Protein AF-A0A7V9ZC90-F1 (afdb_monomer_lite)

Secondary structure (DSSP, 8-state):
-HHHHHHHHHHHHHHHHHHHH---HHHHTT--HHHHHHHHHHTT--HHHHHHHHHHHHHHHIIIIIIHHHHHHHHHHH-S--HHHHHHHHHHHHHHHHHHHHHHHHHHHTT-SS---

Sequence (117 aa):
MFMGKAQVLELGLKSLLIRLFNYDPDRIQRWTLGRTTRELKDNGLRADFIALLEDFVDYRNYIAHEYLANEALLRRILRRDIGRLARKHLERGIFKVEEAIVIYDWLEQHRAWVATD

Radius of gyration: 16.6 Å; chains: 1; bounding box: 46×21×45 Å

pLDDT: mean 86.95, std 11.39, range [42.78, 97.56]

Foldseek 3Di:
DLVVLLVVLLVLLLVCCCPVVVDDCVVCVPPDLVRSLVVLVVVAWDVVLSVLSVVLVVLVCCCVPPVVVVLVVCCVVVVDDPVVVNVVSSVVSVVSSVVSVVVSVVCVVVVVTHDDD

Structure (mmCIF, N/CA/C/O backbone):
data_AF-A0A7V9ZC90-F1
#
_entry.id   AF-A0A7V9ZC90-F1
#
loop_
_atom_site.group_PDB
_atom_site.id
_atom_site.type_symbol
_atom_site.label_atom_id
_atom_site.label_alt_id
_atom_site.label_comp_id
_atom_site.label_asym_id
_atom_site.label_entity_id
_atom_site.label_seq_id
_atom_site.pdbx_PDB_ins_code
_atom_site.Cartn_x
_atom_site.Cartn_y
_atom_site.Cartn_z
_atom_site.occupancy
_atom_site.B_iso_or_equiv
_atom_site.auth_seq_id
_atom_site.auth_comp_id
_atom_site.auth_asym_id
_atom_site.auth_atom_id
_atom_site.pdbx_PDB_model_num
ATOM 1 N N . MET A 1 1 ? 4.153 10.628 -12.630 1.00 71.38 1 MET A N 1
ATOM 2 C CA . MET A 1 1 ? 2.821 10.500 -11.991 1.00 71.38 1 MET A CA 1
ATOM 3 C C . MET A 1 1 ? 2.716 9.316 -11.022 1.00 71.38 1 MET A C 1
ATOM 5 O O . MET A 1 1 ? 2.084 9.478 -9.992 1.00 71.38 1 MET A O 1
ATOM 9 N N . PHE A 1 2 ? 3.362 8.170 -11.290 1.00 79.12 2 PHE A N 1
ATOM 10 C CA . PHE A 1 2 ? 3.324 6.968 -10.432 1.00 79.12 2 PHE A CA 1
ATOM 1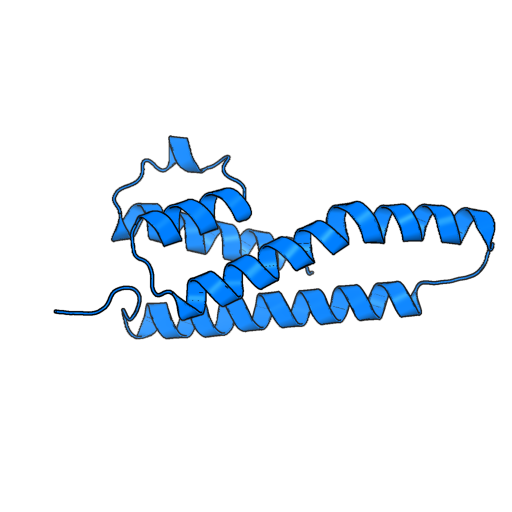1 C C . PHE A 1 2 ? 3.680 7.202 -8.950 1.00 79.12 2 PHE A C 1
ATOM 13 O O . PHE A 1 2 ? 2.851 6.964 -8.079 1.00 79.12 2 PHE A O 1
ATOM 20 N N . MET A 1 3 ? 4.881 7.720 -8.658 1.00 83.81 3 MET A N 1
ATOM 21 C CA . MET A 1 3 ? 5.336 7.901 -7.268 1.00 83.81 3 MET A CA 1
ATOM 22 C C . MET A 1 3 ? 4.470 8.885 -6.475 1.00 83.81 3 MET A C 1
ATOM 24 O O . MET A 1 3 ? 4.208 8.641 -5.304 1.00 83.81 3 MET A O 1
ATOM 28 N N . GLY A 1 4 ? 3.968 9.943 -7.121 1.00 86.94 4 GLY A N 1
ATOM 29 C CA . GLY A 1 4 ? 3.047 10.887 -6.483 1.00 86.94 4 GLY A CA 1
ATOM 30 C C . GLY A 1 4 ? 1.732 10.222 -6.068 1.00 86.94 4 GLY A C 1
ATOM 31 O O . GLY A 1 4 ? 1.293 10.396 -4.939 1.00 86.94 4 GLY A O 1
ATOM 32 N N . LYS A 1 5 ? 1.144 9.381 -6.930 1.00 89.88 5 LYS A N 1
ATOM 33 C CA . LYS A 1 5 ? -0.055 8.597 -6.581 1.00 89.88 5 LYS A CA 1
ATOM 34 C C . LYS A 1 5 ? 0.217 7.604 -5.450 1.00 89.88 5 LYS A C 1
ATOM 36 O O . LYS A 1 5 ? -0.589 7.491 -4.536 1.00 89.88 5 LYS A O 1
ATOM 41 N N . ALA A 1 6 ? 1.372 6.936 -5.474 1.00 89.38 6 ALA A N 1
ATOM 42 C CA . ALA A 1 6 ? 1.773 6.016 -4.409 1.00 89.38 6 ALA A CA 1
ATOM 43 C C . ALA A 1 6 ? 1.909 6.730 -3.052 1.00 89.38 6 ALA A C 1
ATOM 45 O O . ALA A 1 6 ? 1.515 6.184 -2.027 1.00 89.38 6 ALA A O 1
ATOM 46 N N . GLN A 1 7 ? 2.439 7.958 -3.048 1.00 90.94 7 GLN A N 1
ATOM 47 C CA . GLN A 1 7 ? 2.542 8.792 -1.848 1.00 90.94 7 GLN A CA 1
ATOM 48 C C . GLN A 1 7 ? 1.172 9.260 -1.346 1.00 90.94 7 GLN A C 1
ATOM 50 O O . GLN A 1 7 ? 0.937 9.230 -0.143 1.00 90.94 7 GLN A O 1
ATOM 55 N N . VAL A 1 8 ? 0.260 9.649 -2.245 1.00 93.75 8 VAL A N 1
ATOM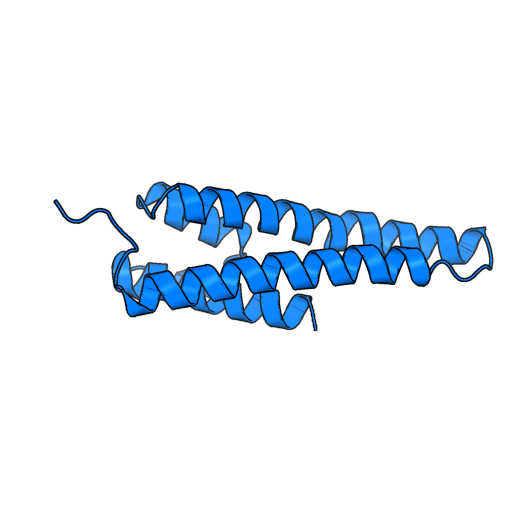 56 C CA . VAL A 1 8 ? -1.123 10.000 -1.876 1.00 93.75 8 VAL A CA 1
ATOM 57 C C . VAL A 1 8 ? -1.824 8.811 -1.217 1.00 93.75 8 VAL A C 1
ATOM 59 O O . VAL A 1 8 ? -2.405 8.970 -0.146 1.00 93.75 8 VAL A O 1
ATOM 62 N N . LEU A 1 9 ? -1.699 7.615 -1.800 1.00 94.50 9 LEU A N 1
ATOM 63 C CA . LEU A 1 9 ? -2.233 6.393 -1.203 1.00 94.50 9 LEU A CA 1
ATOM 64 C C . LEU A 1 9 ? -1.613 6.131 0.180 1.00 94.50 9 LEU A C 1
ATOM 66 O O . LEU A 1 9 ? -2.340 5.908 1.140 1.00 94.50 9 LEU A O 1
ATOM 70 N N . GLU A 1 10 ? -0.286 6.224 0.317 1.00 95.25 10 GLU A N 1
ATOM 71 C CA . GLU A 1 10 ? 0.406 6.037 1.603 1.00 95.25 10 GLU A CA 1
ATOM 72 C C . GLU A 1 10 ? -0.107 6.995 2.693 1.00 95.25 10 GLU A C 1
ATOM 74 O O . GLU A 1 10 ? -0.304 6.580 3.837 1.00 95.25 10 GLU A O 1
ATOM 79 N N . LEU A 1 11 ? -0.359 8.261 2.348 1.00 95.31 11 LEU A N 1
ATOM 80 C CA . LEU A 1 11 ? -0.935 9.244 3.269 1.00 95.31 11 LEU A CA 1
ATOM 81 C C . LEU A 1 11 ? -2.364 8.871 3.690 1.00 95.31 11 LEU A C 1
ATOM 83 O O . LEU A 1 11 ? -2.683 8.953 4.877 1.00 95.31 11 LEU A O 1
ATOM 87 N N . GLY A 1 12 ? -3.202 8.415 2.753 1.00 95.50 12 GLY A N 1
ATOM 88 C CA . GLY A 1 12 ? -4.552 7.925 3.056 1.00 95.50 12 GLY A CA 1
ATOM 89 C C . GLY A 1 12 ? -4.535 6.728 4.010 1.00 95.50 12 GLY A C 1
ATOM 90 O O . GLY A 1 12 ? -5.227 6.716 5.026 1.00 95.50 12 GLY A O 1
ATOM 91 N N . LEU A 1 13 ? -3.651 5.760 3.765 1.00 96.81 13 LEU A N 1
ATOM 92 C CA . LEU A 1 13 ? -3.494 4.584 4.623 1.00 96.81 13 LEU A CA 1
ATOM 93 C C . LEU A 1 13 ? -2.983 4.933 6.030 1.00 96.81 13 LEU A C 1
ATOM 95 O O . LEU A 1 13 ? -3.450 4.372 7.020 1.00 96.81 13 LEU A O 1
ATOM 99 N N . LYS A 1 14 ? -2.063 5.898 6.153 1.00 97.56 14 LYS A N 1
ATOM 100 C CA . LYS A 1 14 ? -1.652 6.437 7.462 1.00 97.56 14 LYS A CA 1
ATOM 101 C C . LYS A 1 14 ? -2.824 7.107 8.181 1.00 97.56 14 LYS A C 1
ATOM 103 O O . LYS A 1 14 ? -2.985 6.923 9.384 1.00 97.56 14 LYS A O 1
ATOM 108 N N . SER A 1 15 ? -3.674 7.830 7.450 1.00 95.75 15 SER A N 1
ATOM 109 C CA . SER A 1 15 ? -4.897 8.405 8.015 1.00 95.75 15 SER A CA 1
ATOM 110 C C . SER A 1 15 ? -5.848 7.329 8.548 1.00 95.75 15 SER A C 1
ATOM 112 O O . SER A 1 15 ? -6.450 7.540 9.598 1.00 95.75 15 SER A O 1
ATOM 114 N N . LEU A 1 16 ? -5.952 6.161 7.899 1.00 95.56 16 LEU A N 1
ATOM 115 C CA . LEU A 1 16 ? -6.728 5.034 8.437 1.00 95.56 16 LEU A CA 1
ATOM 116 C C . LEU A 1 16 ? -6.172 4.538 9.776 1.00 95.56 16 LEU A C 1
ATOM 118 O O . LEU A 1 16 ? -6.947 4.372 10.713 1.00 95.56 16 LEU A O 1
ATOM 122 N N . LEU A 1 17 ? -4.850 4.370 9.905 1.00 96.38 17 LEU A N 1
ATOM 123 C CA . LEU A 1 17 ? -4.225 3.973 11.178 1.00 96.38 17 LEU A CA 1
ATOM 124 C C . LEU A 1 17 ? -4.535 4.950 12.317 1.00 96.38 17 LEU A C 1
ATOM 126 O O . LEU A 1 17 ? -4.813 4.527 13.437 1.00 96.38 17 LEU A O 1
ATOM 130 N N . ILE A 1 18 ? -4.527 6.252 12.031 1.00 96.31 18 ILE A N 1
ATOM 131 C CA . ILE A 1 18 ? -4.862 7.282 13.022 1.00 96.31 18 ILE A CA 1
ATOM 132 C C . ILE A 1 18 ? -6.345 7.193 13.400 1.00 96.31 18 ILE A C 1
ATOM 134 O O . ILE A 1 18 ? -6.683 7.148 14.579 1.00 96.31 18 ILE A O 1
ATOM 138 N N . ARG A 1 19 ? -7.240 7.161 12.406 1.00 94.75 19 ARG A N 1
ATOM 139 C CA . ARG A 1 19 ? -8.689 7.295 12.625 1.00 94.75 19 ARG A CA 1
ATOM 140 C C . ARG A 1 19 ? -9.356 6.029 13.151 1.00 94.75 19 ARG A C 1
ATOM 142 O O . ARG A 1 19 ? -10.278 6.136 13.949 1.00 94.75 19 ARG A O 1
ATOM 149 N N . LEU A 1 20 ? -8.935 4.858 12.676 1.00 94.06 20 LEU 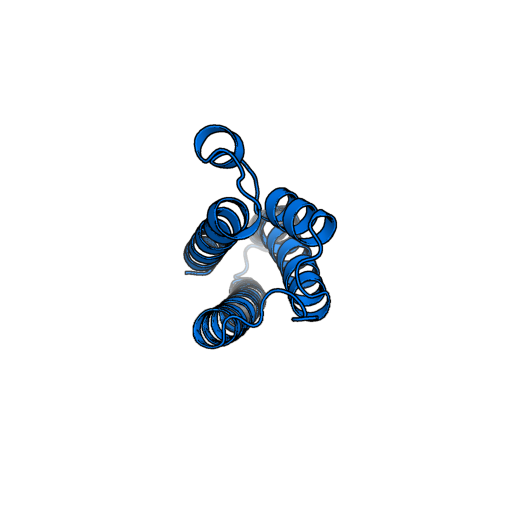A N 1
ATOM 150 C CA . LEU A 1 20 ? -9.565 3.576 13.009 1.00 94.06 20 LEU A CA 1
ATOM 151 C C . LEU A 1 20 ? -8.866 2.861 14.165 1.00 94.06 20 LEU A C 1
ATOM 153 O O . LEU A 1 20 ? -9.517 2.142 14.913 1.00 94.06 20 LEU A O 1
ATOM 157 N N . PHE A 1 21 ? -7.557 3.070 14.322 1.00 94.50 21 PHE A N 1
ATOM 158 C CA . PHE A 1 21 ? -6.729 2.299 15.254 1.00 94.50 21 PHE A CA 1
ATOM 159 C C . PHE A 1 21 ? -5.945 3.177 16.244 1.00 94.50 21 PHE A C 1
ATOM 161 O O . PHE A 1 21 ? -5.114 2.673 16.993 1.00 94.50 21 PHE A O 1
ATOM 168 N N . ASN A 1 22 ? -6.225 4.486 16.280 1.00 94.19 22 ASN A N 1
ATOM 169 C CA . ASN A 1 22 ? -5.695 5.443 17.257 1.00 94.19 22 ASN A CA 1
ATOM 170 C C . ASN A 1 22 ? -4.153 5.508 17.323 1.00 94.19 22 ASN A C 1
ATOM 172 O O . ASN A 1 22 ? -3.564 5.673 18.394 1.00 94.19 22 ASN A O 1
ATOM 176 N N . TYR A 1 23 ? -3.480 5.366 16.178 1.00 96.25 23 TYR A N 1
ATOM 177 C CA . TYR A 1 23 ? -2.029 5.549 16.097 1.00 96.25 23 TYR A CA 1
ATOM 178 C C . TYR A 1 23 ? -1.637 7.027 16.223 1.00 96.25 23 TYR A C 1
ATOM 180 O O . TYR A 1 23 ? -2.300 7.912 15.686 1.00 96.25 23 TYR A O 1
ATOM 188 N N . ASP A 1 24 ? -0.493 7.274 16.862 1.00 95.81 24 ASP A N 1
ATOM 189 C CA . ASP A 1 24 ? 0.131 8.597 16.950 1.00 95.81 24 ASP A CA 1
ATOM 190 C C . ASP A 1 24 ? 0.614 9.089 15.561 1.00 95.81 24 ASP A C 1
ATOM 192 O O . ASP A 1 24 ? 1.469 8.427 14.949 1.00 95.81 24 ASP A O 1
ATOM 196 N N . PRO A 1 25 ? 0.114 10.240 15.059 1.00 94.06 25 PRO A N 1
ATOM 197 C CA . PRO A 1 25 ? 0.524 10.815 13.779 1.00 94.06 25 PRO A CA 1
ATOM 198 C C . PRO A 1 25 ? 2.037 11.026 13.645 1.00 94.06 25 PRO A C 1
ATOM 200 O O . PRO A 1 25 ? 2.604 10.723 12.588 1.00 94.06 25 PRO A O 1
ATOM 203 N N . ASP A 1 26 ? 2.702 11.488 14.707 1.00 93.81 26 ASP A N 1
ATOM 204 C CA . ASP A 1 26 ? 4.131 11.818 14.677 1.00 93.81 26 ASP A CA 1
ATOM 205 C C . ASP A 1 26 ? 4.978 10.552 14.522 1.00 93.81 26 ASP A C 1
ATOM 207 O O . ASP A 1 26 ? 5.961 10.505 13.770 1.00 93.81 26 ASP A O 1
ATOM 211 N N . ARG A 1 27 ? 4.543 9.468 15.171 1.00 93.06 27 ARG A N 1
ATOM 212 C CA . ARG A 1 27 ? 5.195 8.159 15.089 1.00 93.06 27 ARG A CA 1
ATOM 213 C C . ARG A 1 27 ? 5.117 7.558 13.688 1.00 93.06 27 ARG A C 1
ATOM 215 O O . ARG A 1 27 ? 6.085 6.928 13.247 1.00 93.06 27 ARG A O 1
ATOM 222 N N . ILE A 1 28 ? 3.982 7.706 13.002 1.00 95.31 28 ILE A N 1
ATOM 223 C CA . ILE A 1 28 ? 3.734 7.022 11.723 1.00 95.31 28 ILE A CA 1
ATOM 224 C C . ILE A 1 28 ? 4.124 7.843 10.493 1.00 95.31 28 ILE A C 1
ATOM 226 O O . ILE A 1 28 ? 4.219 7.291 9.395 1.00 95.31 28 ILE A O 1
ATOM 230 N N . GLN A 1 29 ? 4.399 9.142 10.648 1.00 91.31 29 GLN A N 1
ATOM 231 C CA . GLN A 1 29 ? 4.726 10.043 9.538 1.00 91.31 29 GLN A CA 1
ATOM 232 C C . GLN A 1 29 ? 5.845 9.489 8.639 1.00 91.31 29 GLN A C 1
ATOM 234 O O . GLN A 1 29 ? 5.737 9.518 7.411 1.00 91.31 29 GLN A O 1
ATOM 239 N N . ARG A 1 30 ? 6.893 8.920 9.250 1.00 92.06 30 ARG A N 1
ATOM 240 C CA . ARG A 1 30 ? 8.083 8.385 8.559 1.00 92.06 30 ARG A CA 1
ATOM 241 C C . ARG A 1 30 ? 7.930 6.953 8.050 1.00 92.06 30 ARG A C 1
ATOM 243 O O . ARG A 1 30 ? 8.885 6.393 7.517 1.00 92.06 30 ARG A O 1
ATOM 250 N N . TRP A 1 31 ? 6.780 6.319 8.260 1.00 95.44 31 TRP A N 1
ATOM 251 C CA . TRP A 1 31 ? 6.598 4.930 7.849 1.00 95.44 31 TRP A CA 1
ATOM 252 C C . TRP A 1 31 ? 6.534 4.815 6.337 1.00 95.44 31 TRP A C 1
ATOM 254 O O . TRP A 1 31 ? 6.040 5.706 5.656 1.00 95.44 31 TRP A O 1
ATOM 264 N N . THR A 1 32 ? 7.042 3.706 5.820 1.00 93.19 32 THR A N 1
ATOM 265 C CA . THR A 1 32 ? 6.903 3.366 4.408 1.00 93.19 32 THR A CA 1
ATOM 266 C C . THR A 1 32 ? 5.546 2.720 4.165 1.00 93.19 32 THR A C 1
ATOM 268 O O . THR A 1 32 ? 4.990 2.090 5.064 1.00 93.19 32 THR A O 1
ATOM 271 N N . LEU A 1 33 ? 5.058 2.785 2.927 1.00 92.56 33 LEU A N 1
ATOM 272 C CA . LEU A 1 33 ? 3.861 2.069 2.485 1.00 92.56 33 LEU A CA 1
ATOM 273 C C . LEU A 1 33 ? 3.836 0.593 2.912 1.00 92.56 33 LEU A C 1
ATOM 275 O O . LEU A 1 33 ? 2.809 0.114 3.383 1.00 92.56 33 LEU A O 1
ATOM 279 N N . GLY A 1 34 ? 4.964 -0.117 2.801 1.00 95.19 34 GLY A N 1
ATOM 280 C CA . GLY A 1 34 ? 5.056 -1.517 3.223 1.00 95.19 34 GLY A CA 1
ATOM 281 C C . GLY A 1 34 ? 4.851 -1.699 4.729 1.00 95.19 34 GLY A C 1
ATOM 282 O O . GLY A 1 34 ? 4.128 -2.599 5.148 1.00 95.19 34 GLY A O 1
ATOM 283 N N . ARG A 1 35 ? 5.422 -0.811 5.555 1.00 96.25 35 ARG A N 1
ATOM 284 C CA . ARG A 1 35 ? 5.186 -0.830 7.005 1.00 96.25 35 ARG A CA 1
ATOM 285 C C . ARG A 1 35 ? 3.736 -0.485 7.340 1.00 96.25 35 ARG A C 1
ATOM 287 O O . ARG A 1 35 ? 3.124 -1.194 8.125 1.00 96.25 35 ARG A O 1
ATOM 294 N N . THR A 1 36 ? 3.187 0.563 6.730 1.00 97.00 36 THR A N 1
ATOM 295 C CA . THR A 1 36 ? 1.786 0.967 6.919 1.00 97.00 36 THR A CA 1
ATOM 296 C C . THR A 1 36 ? 0.820 -0.162 6.545 1.00 97.00 36 THR A C 1
ATOM 298 O O . THR A 1 36 ? -0.111 -0.427 7.295 1.00 97.00 36 THR A O 1
ATOM 301 N N . THR A 1 37 ? 1.071 -0.868 5.439 1.00 96.81 37 THR A N 1
ATOM 302 C CA . THR A 1 37 ? 0.254 -2.013 4.992 1.00 96.81 37 THR A CA 1
ATOM 303 C C . THR A 1 37 ? 0.285 -3.155 6.005 1.00 96.81 37 THR A C 1
ATOM 305 O O . THR A 1 37 ? -0.764 -3.685 6.362 1.00 96.81 37 THR A O 1
ATOM 308 N N . ARG A 1 38 ? 1.473 -3.496 6.522 1.00 97.00 38 ARG A N 1
ATOM 309 C CA . ARG A 1 38 ? 1.619 -4.522 7.563 1.00 97.00 38 ARG A CA 1
ATOM 310 C C . ARG A 1 38 ? 0.834 -4.166 8.823 1.00 97.00 38 ARG A C 1
ATOM 312 O O . ARG A 1 38 ? 0.101 -4.992 9.337 1.00 97.00 38 ARG A O 1
ATOM 319 N N . GLU A 1 39 ? 0.945 -2.927 9.283 1.00 97.06 39 GLU A N 1
ATOM 320 C CA . GLU A 1 39 ? 0.273 -2.502 10.514 1.00 97.06 39 GLU A CA 1
ATOM 321 C C . GLU A 1 39 ? -1.253 -2.479 10.337 1.00 97.06 39 GLU A 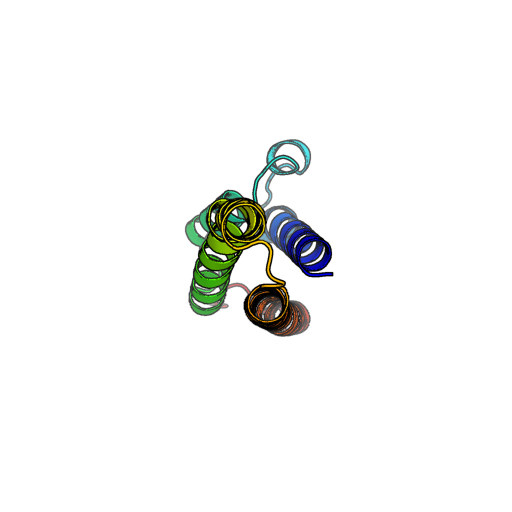C 1
ATOM 323 O O . GLU A 1 39 ? -1.977 -2.877 11.241 1.00 97.06 39 GLU A O 1
ATOM 328 N N . LEU A 1 40 ? -1.768 -2.101 9.161 1.00 96.00 40 LEU A N 1
ATOM 329 C CA . LEU A 1 40 ? -3.203 -2.202 8.861 1.00 96.00 40 LEU A CA 1
ATOM 330 C C . LEU A 1 40 ? -3.701 -3.654 8.884 1.00 96.00 40 LEU A C 1
ATOM 332 O O . LEU A 1 40 ? -4.780 -3.922 9.408 1.00 96.00 40 LEU A O 1
ATOM 336 N N . LYS A 1 41 ? -2.907 -4.589 8.351 1.00 96.19 41 LYS A N 1
ATOM 337 C CA . LYS A 1 41 ? -3.195 -6.028 8.404 1.00 96.19 41 LYS A CA 1
ATOM 338 C C . LYS A 1 41 ? -3.240 -6.535 9.841 1.00 96.19 41 LYS A C 1
ATOM 340 O O . LYS A 1 41 ? -4.199 -7.204 10.214 1.00 96.19 41 LYS A O 1
ATOM 345 N N . ASP A 1 42 ? -2.239 -6.180 10.643 1.00 95.94 42 ASP A N 1
ATOM 346 C CA . ASP A 1 42 ? -2.129 -6.614 12.039 1.00 95.94 42 ASP A CA 1
ATOM 347 C C . ASP A 1 42 ? -3.286 -6.081 12.904 1.00 95.94 42 ASP A C 1
ATOM 349 O O . ASP A 1 42 ? -3.702 -6.736 13.857 1.00 95.94 42 ASP A O 1
ATOM 353 N N . ASN A 1 43 ? -3.857 -4.929 12.537 1.00 94.06 43 ASN A N 1
ATOM 354 C CA . ASN A 1 43 ? -5.040 -4.349 13.179 1.00 94.06 43 ASN A CA 1
ATOM 355 C C . ASN A 1 43 ? -6.380 -4.860 12.604 1.00 94.06 43 ASN A C 1
ATOM 357 O O . ASN A 1 43 ? -7.440 -4.365 12.981 1.00 94.06 43 ASN A O 1
ATOM 361 N N . GLY A 1 44 ? -6.363 -5.846 11.701 1.00 92.88 44 GLY A N 1
ATOM 362 C CA . GLY A 1 44 ? -7.583 -6.483 11.201 1.00 92.88 44 GLY A CA 1
ATOM 363 C C . GLY A 1 44 ? -8.334 -5.686 10.133 1.00 92.88 44 GLY A C 1
ATOM 364 O O . GLY A 1 44 ? -9.536 -5.892 9.957 1.00 92.88 44 GLY A O 1
ATOM 365 N N . LEU A 1 45 ? -7.658 -4.793 9.398 1.00 94.38 45 LEU A N 1
ATOM 366 C CA . LEU A 1 45 ? -8.246 -4.215 8.188 1.00 94.38 45 LEU A CA 1
ATOM 367 C C . LEU A 1 45 ? -8.607 -5.338 7.199 1.00 94.38 45 LEU A C 1
ATOM 369 O O . LEU A 1 45 ? -7.919 -6.358 7.116 1.00 94.38 45 LEU A O 1
ATOM 373 N N . ARG A 1 46 ? -9.682 -5.140 6.432 1.00 94.31 46 ARG A N 1
ATOM 374 C CA . ARG A 1 46 ? -10.201 -6.128 5.481 1.00 94.31 46 ARG A CA 1
ATOM 375 C C . ARG A 1 46 ? -9.111 -6.751 4.588 1.00 94.31 46 ARG A C 1
ATOM 377 O O . ARG A 1 46 ? -8.336 -6.057 3.929 1.00 94.31 46 ARG A O 1
ATOM 384 N N . ALA A 1 47 ? -9.090 -8.084 4.555 1.00 93.81 47 ALA A N 1
ATOM 385 C CA . ALA A 1 47 ? -8.010 -8.874 3.966 1.00 93.81 47 ALA A CA 1
ATOM 386 C C . ALA A 1 47 ? -7.881 -8.760 2.434 1.00 93.81 47 ALA A C 1
ATOM 388 O O . ALA A 1 47 ? -6.771 -8.855 1.916 1.00 93.81 47 ALA A O 1
ATOM 389 N N . ASP A 1 48 ? -8.981 -8.548 1.709 1.00 94.12 48 ASP A N 1
ATOM 390 C CA . ASP A 1 48 ? -8.980 -8.362 0.248 1.00 94.12 48 ASP A CA 1
ATOM 391 C C . ASP A 1 48 ? -8.220 -7.089 -0.163 1.00 94.12 48 ASP A C 1
ATOM 393 O O . ASP A 1 48 ? -7.378 -7.116 -1.061 1.00 94.12 48 ASP A O 1
ATOM 397 N N . PHE A 1 49 ? -8.446 -5.987 0.550 1.00 95.25 49 PHE A N 1
ATOM 398 C CA . PHE A 1 49 ? -7.747 -4.731 0.341 1.00 95.25 49 PHE A CA 1
ATOM 399 C C . PHE A 1 49 ? -6.285 -4.827 0.778 1.00 95.25 49 PHE A C 1
ATOM 401 O O . PHE A 1 49 ? -5.407 -4.315 0.087 1.00 95.25 49 PHE A O 1
ATOM 408 N N . ILE A 1 50 ? -5.994 -5.537 1.874 1.00 96.50 50 ILE A N 1
ATOM 409 C CA . ILE A 1 50 ? -4.611 -5.823 2.276 1.00 96.50 50 ILE A CA 1
ATOM 410 C C . ILE A 1 50 ? -3.861 -6.598 1.188 1.00 96.50 50 ILE A C 1
ATOM 412 O O . ILE A 1 50 ? -2.748 -6.204 0.847 1.00 96.50 50 ILE A O 1
ATOM 416 N N . ALA A 1 51 ? -4.459 -7.641 0.608 1.00 95.56 51 ALA A N 1
ATOM 417 C CA . ALA A 1 51 ? -3.827 -8.408 -0.466 1.00 95.56 51 ALA A CA 1
ATOM 418 C C . ALA A 1 51 ? -3.509 -7.520 -1.679 1.00 95.56 51 ALA A C 1
ATOM 420 O O . ALA A 1 51 ? -2.406 -7.571 -2.221 1.00 95.56 51 ALA A O 1
ATOM 421 N N . LEU A 1 52 ? -4.439 -6.635 -2.052 1.00 95.19 52 LEU A N 1
ATOM 422 C CA . LEU A 1 52 ? -4.231 -5.650 -3.112 1.00 95.19 52 LEU A CA 1
ATOM 423 C C . LEU A 1 52 ? -3.060 -4.697 -2.803 1.00 95.19 52 LEU A C 1
ATOM 425 O O . LEU A 1 52 ? -2.264 -4.373 -3.691 1.00 95.19 52 LEU A O 1
ATOM 429 N N . LEU A 1 53 ? -2.930 -4.251 -1.550 1.00 95.62 53 LEU A N 1
ATOM 430 C CA . LEU A 1 53 ? -1.833 -3.383 -1.117 1.00 95.62 53 LEU A CA 1
ATOM 431 C C . LEU A 1 53 ? -0.481 -4.102 -1.094 1.00 95.62 53 LEU A C 1
ATOM 433 O O . LEU A 1 53 ? 0.509 -3.508 -1.519 1.00 95.62 53 LEU A O 1
ATOM 437 N N . GLU A 1 54 ? -0.421 -5.349 -0.624 1.00 95.50 54 GLU A N 1
ATOM 438 C CA . GLU A 1 54 ? 0.800 -6.168 -0.630 1.00 95.50 54 GLU A CA 1
ATOM 439 C C . GLU A 1 54 ? 1.316 -6.344 -2.071 1.00 95.50 54 GLU A C 1
ATOM 441 O O . GLU A 1 54 ? 2.465 -6.004 -2.367 1.00 95.50 54 GLU A O 1
ATOM 446 N N . ASP A 1 55 ? 0.422 -6.694 -2.999 1.00 93.31 55 ASP A N 1
ATOM 447 C CA . ASP A 1 55 ? 0.695 -6.772 -4.439 1.00 93.31 55 ASP A CA 1
ATOM 448 C C . ASP A 1 55 ? 1.247 -5.459 -5.021 1.00 93.31 55 ASP A C 1
ATOM 450 O O . ASP A 1 55 ? 2.097 -5.445 -5.923 1.00 93.31 55 ASP A O 1
ATOM 454 N N . PHE A 1 56 ? 0.721 -4.325 -4.557 1.00 92.94 56 PHE A N 1
ATOM 455 C CA . PHE A 1 56 ? 1.167 -3.010 -4.996 1.00 92.94 56 PHE A CA 1
ATOM 456 C C . PHE A 1 56 ? 2.529 -2.630 -4.405 1.00 92.94 56 PHE A C 1
ATOM 458 O O . PHE A 1 56 ? 3.371 -2.083 -5.123 1.00 92.94 56 PHE A O 1
ATOM 465 N N . VAL A 1 57 ? 2.767 -2.926 -3.125 1.00 92.69 57 VAL A N 1
ATOM 466 C CA . VAL A 1 57 ? 4.048 -2.691 -2.444 1.00 92.69 57 VAL A CA 1
ATOM 467 C C . VAL A 1 57 ? 5.168 -3.434 -3.160 1.00 92.69 57 VAL A C 1
ATOM 469 O O . VAL A 1 57 ? 6.185 -2.817 -3.492 1.00 92.69 57 VAL A O 1
ATOM 472 N N . ASP A 1 58 ? 4.959 -4.709 -3.476 1.00 89.56 58 ASP A N 1
ATOM 473 C CA . ASP A 1 58 ? 5.944 -5.526 -4.181 1.00 89.56 58 ASP A CA 1
ATOM 474 C C . ASP A 1 58 ? 6.228 -4.974 -5.579 1.00 89.56 58 ASP A C 1
ATOM 476 O O . ASP A 1 58 ? 7.385 -4.810 -5.978 1.00 89.56 58 ASP A O 1
ATOM 480 N N . TYR A 1 59 ? 5.183 -4.569 -6.304 1.00 88.50 59 TYR A N 1
ATOM 481 C CA . TYR A 1 59 ? 5.342 -3.989 -7.634 1.00 88.50 59 TYR A CA 1
ATOM 482 C C . TYR A 1 59 ? 6.042 -2.617 -7.614 1.00 88.50 59 TYR A C 1
ATOM 484 O O . TYR A 1 59 ? 6.884 -2.327 -8.471 1.00 88.50 59 TYR A O 1
ATOM 492 N N . ARG A 1 60 ? 5.740 -1.762 -6.627 1.00 84.56 60 ARG A N 1
ATOM 493 C CA . ARG A 1 60 ? 6.434 -0.480 -6.417 1.00 84.56 60 ARG A CA 1
ATOM 494 C C . ARG A 1 60 ? 7.914 -0.716 -6.124 1.00 84.56 60 ARG A C 1
ATOM 496 O O . ARG A 1 60 ? 8.750 -0.017 -6.699 1.00 84.56 60 ARG A O 1
ATOM 503 N N . ASN A 1 61 ? 8.228 -1.680 -5.261 1.00 83.19 61 ASN A N 1
ATOM 504 C CA . ASN A 1 61 ? 9.602 -2.024 -4.905 1.00 83.19 61 ASN A CA 1
ATOM 505 C C . ASN A 1 61 ? 10.371 -2.565 -6.116 1.00 83.19 61 ASN A C 1
ATOM 507 O O . ASN A 1 61 ? 11.487 -2.114 -6.365 1.00 83.19 61 ASN A O 1
ATOM 511 N N . TYR A 1 62 ? 9.752 -3.431 -6.923 1.00 84.06 62 TYR A N 1
ATOM 512 C CA . TYR A 1 62 ? 10.318 -3.905 -8.187 1.00 84.06 62 TYR A CA 1
ATOM 513 C C . TYR A 1 62 ? 10.679 -2.746 -9.130 1.00 84.06 62 TYR A C 1
ATOM 515 O O . TYR A 1 62 ? 11.798 -2.680 -9.645 1.00 84.06 62 TYR A O 1
ATOM 523 N N . ILE A 1 63 ? 9.766 -1.783 -9.316 1.00 80.06 63 ILE A N 1
ATOM 524 C CA . ILE A 1 63 ? 10.043 -0.605 -10.151 1.00 80.06 63 ILE A CA 1
ATOM 525 C C . ILE A 1 63 ? 11.197 0.221 -9.570 1.00 80.06 63 ILE A C 1
ATOM 527 O O . ILE A 1 63 ? 12.099 0.619 -10.308 1.00 80.06 63 ILE A O 1
ATOM 531 N N . ALA A 1 64 ? 11.158 0.496 -8.264 1.00 73.25 64 ALA A N 1
ATOM 532 C CA . ALA A 1 64 ? 12.115 1.375 -7.603 1.00 73.25 64 ALA A CA 1
ATOM 533 C C . ALA A 1 64 ? 13.537 0.794 -7.560 1.00 73.25 64 ALA A C 1
ATOM 535 O O . ALA A 1 64 ? 14.496 1.538 -7.759 1.00 73.25 64 ALA A O 1
ATOM 536 N N . HIS A 1 65 ? 13.672 -0.509 -7.305 1.00 71.25 65 HIS A N 1
ATOM 537 C CA . HIS A 1 65 ? 14.964 -1.148 -7.054 1.00 71.25 65 HIS A CA 1
ATOM 538 C C . HIS A 1 65 ? 15.538 -1.862 -8.272 1.00 71.25 65 HIS A C 1
ATOM 540 O O . HIS A 1 65 ? 16.713 -1.682 -8.581 1.00 71.25 65 HIS A O 1
ATOM 546 N N . GLU A 1 66 ? 14.738 -2.655 -8.978 1.00 68.75 66 GLU A N 1
ATOM 547 C CA . GLU A 1 66 ? 15.256 -3.497 -10.057 1.00 68.75 66 GLU A CA 1
ATOM 548 C C . GLU A 1 66 ? 15.111 -2.816 -11.409 1.00 68.75 66 GLU A C 1
ATOM 550 O O . GLU A 1 66 ? 16.054 -2.770 -12.197 1.00 68.75 66 GLU A O 1
ATOM 555 N N . TYR A 1 67 ? 13.944 -2.240 -11.686 1.00 69.88 67 TYR A N 1
ATOM 556 C CA . TYR A 1 67 ? 13.657 -1.740 -13.021 1.00 69.88 67 TYR A CA 1
ATOM 557 C C . TYR A 1 67 ? 14.478 -0.491 -13.372 1.00 69.88 67 TYR A C 1
ATOM 559 O O . TYR A 1 67 ? 15.141 -0.464 -14.408 1.00 69.88 67 TYR A O 1
ATOM 567 N N . LEU A 1 68 ? 14.480 0.529 -12.506 1.00 68.88 68 LEU A N 1
ATOM 568 C CA . LEU A 1 68 ? 15.221 1.773 -12.757 1.00 68.88 68 LEU A CA 1
ATOM 569 C C . LEU A 1 68 ? 16.740 1.545 -12.835 1.00 68.88 68 LEU A C 1
ATOM 571 O O . LEU A 1 68 ? 17.413 2.143 -13.678 1.00 68.88 68 LEU A O 1
ATOM 575 N N . ALA A 1 69 ? 17.276 0.652 -12.000 1.00 69.00 69 ALA A N 1
ATOM 576 C CA . ALA A 1 69 ? 18.690 0.287 -12.026 1.00 69.00 69 ALA A CA 1
ATOM 577 C C . ALA A 1 69 ? 19.058 -0.463 -13.319 1.00 69.00 69 ALA A C 1
ATOM 579 O O . ALA A 1 69 ? 20.041 -0.120 -13.985 1.00 69.00 69 ALA A O 1
ATOM 580 N N . ASN A 1 70 ? 18.234 -1.435 -13.719 1.00 69.12 70 ASN A N 1
ATOM 581 C CA . ASN A 1 70 ? 18.451 -2.215 -14.936 1.00 69.12 70 ASN A CA 1
ATOM 582 C C . ASN A 1 70 ? 18.267 -1.372 -16.203 1.00 69.12 70 ASN A C 1
ATOM 584 O O . ASN A 1 70 ? 19.027 -1.533 -17.157 1.00 69.12 70 ASN A O 1
ATOM 588 N N . GLU A 1 71 ? 17.320 -0.432 -16.220 1.00 72.06 71 GLU A N 1
ATOM 589 C CA . GLU A 1 71 ? 17.133 0.498 -17.335 1.00 72.06 71 GLU A CA 1
ATOM 590 C C . GLU A 1 71 ? 18.367 1.389 -17.532 1.00 72.06 71 GLU A C 1
ATOM 592 O O . GLU A 1 71 ? 18.861 1.531 -18.654 1.00 72.06 71 GLU A O 1
ATOM 597 N N . ALA A 1 72 ? 18.903 1.960 -16.448 1.00 72.44 72 ALA A N 1
ATOM 598 C CA . ALA A 1 72 ? 20.099 2.796 -16.505 1.00 72.44 72 ALA A CA 1
ATOM 599 C C . ALA A 1 72 ? 21.316 2.019 -17.039 1.00 72.44 72 ALA A C 1
ATOM 601 O O . ALA A 1 72 ? 22.066 2.527 -17.880 1.00 72.44 72 ALA A O 1
ATOM 602 N N . LEU A 1 73 ? 21.482 0.766 -16.602 1.00 72.69 73 LEU A N 1
ATOM 603 C CA . LEU A 1 73 ? 22.554 -0.114 -17.062 1.00 72.69 73 LEU A CA 1
ATOM 604 C C . LEU A 1 73 ? 22.392 -0.497 -18.541 1.00 72.69 73 LEU A C 1
ATOM 606 O O . LEU A 1 73 ? 23.325 -0.344 -19.331 1.00 72.69 73 LEU A O 1
ATOM 610 N N . LEU A 1 74 ? 21.202 -0.949 -18.941 1.00 71.00 74 LEU A N 1
ATOM 611 C CA . LEU A 1 74 ? 20.915 -1.379 -20.310 1.00 71.00 74 LEU A CA 1
ATOM 612 C C . LEU A 1 74 ? 21.016 -0.224 -21.314 1.00 71.00 74 LEU A C 1
ATOM 614 O O . LEU A 1 74 ? 21.556 -0.427 -22.402 1.00 71.00 74 LEU A O 1
ATOM 618 N N . ARG A 1 75 ? 20.587 0.997 -20.953 1.00 73.69 75 ARG A N 1
ATOM 619 C CA . ARG A 1 75 ? 20.783 2.201 -21.787 1.00 73.69 75 ARG A CA 1
ATOM 620 C C . ARG A 1 75 ? 22.270 2.442 -22.051 1.00 73.69 75 ARG A C 1
ATOM 622 O O . ARG A 1 75 ? 22.652 2.766 -23.176 1.00 73.69 75 ARG A O 1
ATOM 629 N N . ARG A 1 76 ? 23.114 2.250 -21.031 1.00 74.31 76 ARG A N 1
ATOM 630 C CA . ARG A 1 76 ? 24.568 2.446 -21.112 1.00 74.31 76 ARG A CA 1
ATOM 631 C C . ARG A 1 76 ? 25.263 1.373 -21.958 1.00 74.31 76 ARG A C 1
ATOM 633 O O . ARG A 1 76 ? 26.192 1.707 -22.689 1.00 74.31 76 ARG A O 1
ATOM 640 N N . ILE A 1 77 ? 24.807 0.120 -21.885 1.00 76.75 77 ILE A N 1
ATOM 641 C CA . ILE A 1 77 ? 25.378 -1.014 -22.634 1.00 76.75 77 ILE A CA 1
ATOM 642 C C . ILE A 1 77 ? 24.922 -1.009 -24.096 1.00 76.75 77 ILE A C 1
ATOM 644 O O . ILE A 1 77 ? 25.745 -1.076 -25.004 1.00 76.75 77 ILE A O 1
ATOM 648 N N . LEU A 1 78 ? 23.612 -0.926 -24.340 1.00 77.12 78 LEU A N 1
ATOM 649 C CA . LEU A 1 78 ? 23.039 -1.131 -25.672 1.00 77.12 78 LEU A CA 1
ATOM 650 C C . LEU A 1 78 ? 23.090 0.121 -26.554 1.00 77.12 78 LEU A C 1
ATOM 652 O O . LEU A 1 78 ? 22.841 0.009 -27.753 1.00 77.12 78 LEU A O 1
ATOM 656 N N . ARG A 1 79 ? 23.367 1.306 -25.979 1.00 70.88 79 ARG A N 1
ATOM 657 C CA . ARG A 1 79 ? 23.294 2.623 -26.652 1.00 70.88 79 ARG A CA 1
ATOM 658 C C . ARG A 1 79 ? 22.012 2.804 -27.485 1.00 70.88 79 ARG A C 1
ATOM 660 O O . ARG A 1 79 ? 22.010 3.494 -28.501 1.00 70.88 79 ARG A O 1
ATOM 667 N N . ARG A 1 80 ? 20.923 2.149 -27.074 1.00 66.94 80 ARG A N 1
ATOM 668 C CA . ARG A 1 80 ? 19.617 2.127 -27.743 1.00 66.94 80 ARG A CA 1
ATOM 669 C C . ARG A 1 80 ? 18.532 2.538 -26.763 1.00 66.94 80 ARG A C 1
ATOM 671 O O . ARG A 1 80 ? 18.659 2.324 -25.557 1.00 66.94 80 ARG A O 1
ATOM 678 N N . ASP A 1 81 ? 17.463 3.113 -27.299 1.00 65.50 81 ASP A N 1
ATOM 679 C CA . ASP A 1 81 ? 16.319 3.526 -26.499 1.00 65.50 81 ASP A CA 1
ATOM 680 C C . ASP A 1 81 ? 15.471 2.311 -26.091 1.00 65.50 81 ASP A C 1
ATOM 682 O O . ASP A 1 81 ? 14.850 1.646 -26.920 1.00 65.50 81 ASP A O 1
ATOM 686 N N . ILE A 1 82 ? 15.458 2.021 -24.792 1.00 67.94 82 ILE A N 1
ATOM 687 C CA . ILE A 1 82 ? 14.602 1.013 -24.145 1.00 67.94 82 ILE A CA 1
ATOM 688 C C . ILE A 1 82 ? 13.355 1.638 -23.495 1.00 67.94 82 ILE A C 1
ATOM 690 O O . ILE A 1 82 ? 12.599 0.956 -22.798 1.00 67.94 82 ILE A O 1
ATOM 694 N N . GLY A 1 83 ? 13.078 2.918 -23.766 1.00 64.31 83 GLY A N 1
ATOM 695 C CA . GLY A 1 83 ? 11.982 3.681 -23.169 1.00 64.31 83 GLY A CA 1
ATOM 696 C C . GLY A 1 83 ? 10.590 3.062 -23.338 1.00 64.31 83 GLY A C 1
ATOM 697 O O . GLY A 1 83 ? 9.722 3.288 -22.497 1.00 64.31 83 GLY A O 1
ATOM 698 N N . ARG A 1 84 ? 10.363 2.223 -24.360 1.00 67.94 84 ARG A N 1
ATOM 699 C CA . ARG A 1 84 ? 9.081 1.516 -24.552 1.00 67.94 84 ARG A CA 1
ATOM 700 C C . ARG A 1 84 ? 8.804 0.476 -23.461 1.00 67.94 84 ARG A C 1
ATOM 702 O O . ARG A 1 84 ? 7.671 0.383 -22.996 1.00 67.94 84 ARG A O 1
ATOM 709 N N . LEU A 1 85 ? 9.817 -0.287 -23.044 1.00 67.31 85 LEU A N 1
ATOM 710 C CA . LEU A 1 85 ? 9.676 -1.245 -21.941 1.00 67.31 85 LEU A CA 1
ATOM 711 C C . LEU A 1 85 ? 9.457 -0.499 -20.619 1.00 67.31 85 LEU A C 1
ATOM 713 O O . LEU A 1 85 ? 8.571 -0.866 -19.848 1.00 67.31 85 LEU A O 1
ATOM 717 N N . ALA A 1 86 ? 10.172 0.616 -20.427 1.00 69.06 86 ALA A N 1
ATOM 718 C CA . ALA A 1 86 ? 10.063 1.440 -19.221 1.00 69.06 86 ALA A CA 1
ATOM 719 C C . ALA A 1 86 ? 8.674 2.032 -19.057 1.00 69.06 86 ALA A C 1
ATOM 721 O O . ALA A 1 86 ? 8.080 1.976 -17.980 1.00 69.06 86 ALA A O 1
ATOM 722 N N . ARG A 1 87 ? 8.117 2.511 -20.167 1.00 74.38 87 ARG A N 1
ATOM 723 C CA . ARG A 1 87 ? 6.762 3.030 -20.208 1.00 74.38 87 ARG A CA 1
ATOM 724 C C . ARG A 1 87 ? 5.730 1.964 -19.832 1.00 74.38 87 ARG A C 1
ATOM 726 O O . ARG A 1 87 ? 4.892 2.247 -18.988 1.00 74.38 87 ARG A O 1
ATOM 733 N N . LYS A 1 88 ? 5.840 0.734 -20.349 1.00 80.94 88 LYS A N 1
ATOM 734 C CA . LYS A 1 88 ? 4.888 -0.351 -20.044 1.00 80.94 88 LYS A CA 1
ATOM 735 C C . LYS A 1 88 ? 4.874 -0.730 -18.557 1.00 80.94 88 LYS A C 1
ATOM 737 O O . LYS A 1 88 ? 3.805 -0.922 -17.979 1.00 80.94 88 LYS A O 1
ATOM 742 N N . HIS A 1 89 ? 6.044 -0.837 -17.922 1.00 81.69 89 HIS A N 1
ATOM 743 C CA . HIS A 1 89 ? 6.117 -1.131 -16.486 1.00 81.69 89 HIS A CA 1
ATOM 744 C C . HIS A 1 89 ? 5.545 0.009 -15.641 1.00 81.69 89 HIS A C 1
ATOM 746 O O . HIS A 1 89 ? 4.810 -0.253 -14.684 1.00 81.69 89 HIS A O 1
ATOM 752 N N . LEU A 1 90 ? 5.832 1.255 -16.025 1.00 81.81 90 LEU A N 1
ATOM 753 C CA . LEU A 1 90 ? 5.308 2.442 -15.359 1.00 81.81 90 LEU A CA 1
ATOM 754 C C . LEU A 1 90 ? 3.785 2.562 -15.509 1.00 81.81 90 LEU A C 1
ATOM 756 O O . LEU A 1 90 ? 3.109 2.827 -14.521 1.00 81.81 90 LEU A O 1
ATOM 760 N N . GLU A 1 91 ? 3.243 2.328 -16.705 1.00 86.31 91 GLU A N 1
ATOM 761 C CA . GLU A 1 91 ? 1.799 2.302 -16.982 1.00 86.31 91 GLU A CA 1
ATOM 762 C C . GLU A 1 91 ? 1.094 1.248 -16.130 1.00 86.31 91 GLU A C 1
ATOM 764 O O . GLU A 1 91 ? 0.108 1.551 -15.463 1.00 86.31 91 GLU A O 1
ATOM 769 N N . ARG A 1 92 ? 1.650 0.032 -16.059 1.00 87.81 92 ARG A N 1
ATOM 770 C CA . ARG A 1 92 ? 1.117 -1.021 -15.185 1.00 87.81 92 ARG A CA 1
ATOM 771 C C . ARG A 1 92 ? 1.167 -0.627 -13.707 1.00 87.81 92 ARG A C 1
ATOM 773 O O . ARG A 1 92 ? 0.263 -0.973 -12.953 1.00 87.81 92 ARG A O 1
ATOM 780 N N . GLY A 1 93 ? 2.195 0.109 -13.290 1.00 88.06 93 GLY A N 1
ATOM 781 C CA . GLY A 1 93 ? 2.281 0.640 -11.929 1.00 88.06 93 GLY A CA 1
ATOM 782 C C . GLY A 1 93 ? 1.214 1.688 -11.652 1.00 88.06 93 GLY A C 1
ATOM 783 O O . GLY A 1 93 ? 0.574 1.647 -10.606 1.00 88.06 93 GLY A O 1
ATOM 784 N N . ILE A 1 94 ? 1.003 2.605 -12.598 1.00 90.12 94 ILE A N 1
ATOM 785 C CA . ILE A 1 94 ? -0.051 3.620 -12.518 1.00 90.12 94 ILE A CA 1
ATOM 786 C C . ILE A 1 94 ? -1.420 2.947 -12.404 1.00 90.12 94 ILE A C 1
ATOM 788 O O . ILE A 1 94 ? -2.186 3.302 -11.518 1.00 90.12 94 ILE A O 1
ATOM 792 N N . PHE A 1 95 ? -1.682 1.927 -13.218 1.00 91.88 95 PHE A N 1
ATOM 793 C CA . PHE A 1 95 ? -2.930 1.177 -13.151 1.00 91.88 95 PHE A CA 1
ATOM 794 C C . PHE A 1 95 ? -3.146 0.526 -11.775 1.00 91.88 95 PHE A C 1
ATOM 796 O O . PHE A 1 95 ? -4.195 0.709 -11.170 1.00 91.88 95 PHE A O 1
ATOM 803 N N . LYS A 1 96 ? -2.131 -0.160 -11.229 1.00 91.75 96 LYS A N 1
ATOM 804 C CA . LYS A 1 96 ? -2.221 -0.794 -9.901 1.00 91.75 96 LYS A CA 1
ATOM 805 C C . LYS A 1 96 ? -2.495 0.205 -8.772 1.00 91.75 96 LYS A C 1
ATOM 807 O O . LYS A 1 96 ? -3.274 -0.085 -7.872 1.00 91.75 96 LYS A O 1
ATOM 812 N N . VAL A 1 97 ? -1.863 1.383 -8.796 1.00 93.69 97 VAL A N 1
ATOM 813 C CA . VAL A 1 97 ? -2.129 2.395 -7.759 1.00 93.69 97 VAL A CA 1
ATOM 814 C C . VAL A 1 97 ? -3.506 3.036 -7.926 1.00 93.69 97 VAL A C 1
ATOM 816 O O . VAL A 1 97 ? -4.132 3.387 -6.935 1.00 93.69 97 VAL A O 1
ATOM 819 N N . GLU A 1 98 ? -3.997 3.182 -9.157 1.00 94.12 98 GLU A N 1
ATOM 820 C CA . GLU A 1 98 ? -5.350 3.685 -9.419 1.00 94.12 98 GLU A CA 1
ATOM 821 C C . GLU A 1 98 ? -6.419 2.701 -8.951 1.00 94.12 98 GLU A C 1
ATOM 823 O O . GLU A 1 98 ? -7.376 3.122 -8.313 1.00 94.12 98 GLU A O 1
ATOM 828 N N . GLU A 1 99 ? -6.215 1.404 -9.175 1.00 94.75 99 GLU A N 1
ATOM 829 C CA . GLU A 1 99 ? -7.068 0.347 -8.631 1.00 94.75 99 GLU A CA 1
ATOM 830 C C . GLU A 1 99 ? -7.144 0.433 -7.097 1.00 94.75 99 GLU A C 1
ATOM 832 O O . GLU A 1 99 ? -8.236 0.490 -6.533 1.00 94.75 99 GLU A O 1
ATOM 837 N N . ALA A 1 100 ? -5.995 0.561 -6.422 1.00 95.38 100 ALA A N 1
ATOM 838 C CA . ALA A 1 100 ? -5.944 0.730 -4.970 1.00 95.38 100 ALA A CA 1
ATOM 839 C C . ALA A 1 100 ? -6.697 1.976 -4.482 1.00 95.38 100 ALA A C 1
ATOM 841 O O . ALA A 1 100 ? -7.406 1.909 -3.482 1.00 95.38 100 ALA A O 1
ATOM 842 N N . ILE A 1 101 ? -6.558 3.104 -5.185 1.00 95.50 101 ILE A N 1
ATOM 843 C CA . ILE A 1 101 ? -7.241 4.359 -4.842 1.00 95.50 101 ILE A CA 1
ATOM 844 C C . ILE A 1 101 ? -8.756 4.227 -5.034 1.00 95.50 101 ILE A C 1
ATOM 846 O O . ILE A 1 101 ? -9.510 4.623 -4.154 1.00 95.50 101 ILE A O 1
ATOM 850 N N . VAL A 1 102 ? -9.213 3.634 -6.139 1.00 96.56 102 VAL A N 1
ATOM 851 C CA . VAL A 1 102 ? -10.649 3.455 -6.407 1.00 96.56 102 VAL A CA 1
ATOM 852 C C . VAL A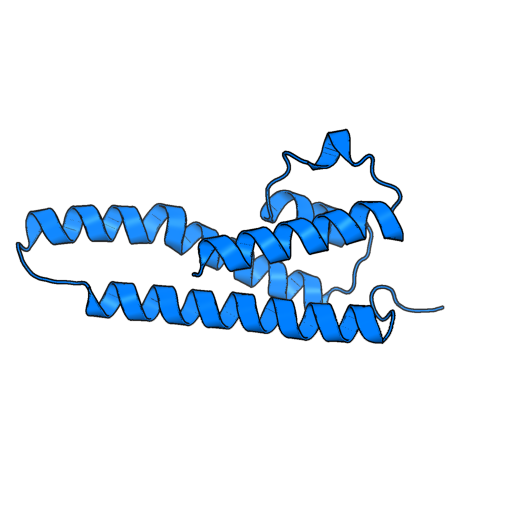 1 102 ? -11.302 2.578 -5.342 1.00 96.56 102 VAL A C 1
ATOM 854 O O . VAL A 1 102 ? -12.368 2.919 -4.829 1.00 96.56 102 VAL A O 1
ATOM 857 N N . ILE A 1 103 ? -10.658 1.466 -4.977 1.00 95.75 103 ILE A N 1
ATOM 858 C CA . ILE A 1 103 ? -11.163 0.598 -3.909 1.00 95.75 103 ILE A CA 1
ATOM 859 C C . ILE A 1 103 ? -11.113 1.316 -2.559 1.00 95.75 103 ILE A C 1
ATOM 861 O O . ILE A 1 103 ? -12.073 1.229 -1.797 1.00 95.75 103 ILE A O 1
ATOM 865 N N . TYR A 1 104 ? -10.045 2.071 -2.282 1.00 95.69 104 TYR A N 1
ATOM 866 C CA . TYR A 1 104 ? -9.945 2.878 -1.069 1.00 95.69 104 TYR A CA 1
ATOM 867 C C . TYR A 1 104 ? -11.114 3.863 -0.944 1.00 95.69 104 TYR A C 1
ATOM 869 O O . TYR A 1 104 ? -11.784 3.894 0.086 1.00 95.69 104 TYR A O 1
ATOM 877 N N . ASP A 1 105 ? -11.390 4.630 -1.999 1.00 95.88 105 ASP A N 1
ATOM 878 C CA . ASP A 1 105 ? -12.455 5.634 -2.005 1.00 95.88 105 ASP A CA 1
ATOM 879 C C . ASP A 1 105 ? -13.826 4.984 -1.808 1.00 95.88 105 ASP A C 1
ATOM 881 O O . ASP A 1 105 ? -14.655 5.489 -1.048 1.00 95.88 105 ASP A O 1
ATOM 885 N N . TRP A 1 106 ? -14.056 3.831 -2.442 1.00 96.31 106 TRP A N 1
ATOM 886 C CA . TRP A 1 106 ? -15.290 3.075 -2.262 1.00 96.31 106 TRP A CA 1
ATOM 887 C C . TRP A 1 106 ? -15.453 2.589 -0.815 1.00 96.31 106 TRP A C 1
ATOM 889 O O . TRP A 1 106 ? -16.518 2.776 -0.222 1.00 96.31 106 TRP A O 1
ATOM 899 N N . LEU A 1 107 ? -14.407 2.007 -0.221 1.00 95.19 107 LEU A 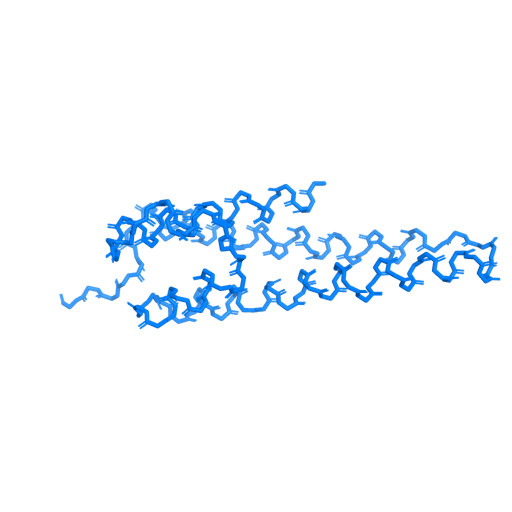N 1
ATOM 900 C CA . LEU A 1 107 ? -14.435 1.515 1.160 1.00 95.19 107 LEU A CA 1
ATOM 901 C C . LEU A 1 107 ? -14.643 2.654 2.165 1.00 95.19 107 LEU A C 1
ATOM 903 O O . LEU A 1 107 ? -15.419 2.497 3.109 1.00 95.19 107 LEU A O 1
ATOM 907 N N . GLU A 1 108 ? -14.016 3.809 1.937 1.00 94.25 108 GLU A N 1
ATOM 908 C CA . GLU A 1 108 ? -14.180 5.002 2.768 1.00 94.25 108 GLU A CA 1
ATOM 909 C C . GLU A 1 108 ? -15.617 5.539 2.709 1.00 94.25 108 GLU A C 1
ATOM 911 O O . GLU A 1 108 ? -16.228 5.775 3.753 1.00 94.25 108 GLU A O 1
ATOM 916 N N . GLN A 1 109 ? -16.190 5.665 1.506 1.00 96.06 109 GLN A N 1
ATOM 917 C CA . GLN A 1 109 ? -17.566 6.141 1.307 1.00 96.06 109 GLN A CA 1
ATOM 918 C C . GLN A 1 109 ? -18.603 5.264 2.019 1.00 96.06 109 GLN A C 1
ATOM 920 O O . GLN A 1 109 ? -19.600 5.778 2.526 1.00 96.06 109 GLN A O 1
ATOM 925 N N . HIS A 1 110 ? -18.358 3.954 2.090 1.00 94.75 110 HIS A N 1
ATOM 926 C CA . HIS A 1 110 ? -19.283 2.984 2.680 1.00 94.75 110 HIS A CA 1
ATOM 927 C C . HIS A 1 110 ? -18.903 2.564 4.106 1.00 94.75 110 HIS A C 1
ATOM 929 O O . HIS A 1 110 ? -19.579 1.717 4.684 1.00 94.75 110 HIS A O 1
ATOM 935 N N . ARG A 1 111 ? -17.833 3.137 4.683 1.00 91.31 111 ARG A N 1
ATOM 936 C CA . ARG A 1 111 ? -17.273 2.751 5.995 1.00 91.31 111 ARG A CA 1
ATOM 937 C C . ARG A 1 111 ? -17.028 1.242 6.121 1.00 91.31 111 ARG A C 1
ATOM 939 O O . ARG A 1 111 ? -17.223 0.650 7.176 1.00 91.31 111 ARG A O 1
ATOM 946 N N . ALA A 1 112 ? -16.582 0.622 5.037 1.00 92.50 112 ALA A N 1
ATOM 947 C CA . ALA A 1 112 ? -16.534 -0.828 4.875 1.00 92.50 112 ALA A CA 1
ATOM 948 C C . ALA A 1 112 ? -15.175 -1.450 5.278 1.00 92.50 112 ALA A C 1
ATOM 950 O O . ALA A 1 112 ? -14.818 -2.534 4.815 1.00 92.50 112 ALA A O 1
ATOM 951 N N . TRP A 1 113 ? -14.406 -0.762 6.125 1.00 90.88 113 TRP A N 1
ATOM 952 C CA . TRP A 1 113 ? -13.015 -1.095 6.460 1.00 90.88 113 TRP A CA 1
ATOM 953 C C . TRP A 1 113 ? -12.839 -2.306 7.374 1.00 90.88 113 TRP A C 1
ATOM 955 O O . TRP A 1 113 ? -11.851 -3.033 7.254 1.00 90.88 113 TRP A O 1
ATOM 965 N N . VAL A 1 114 ? -13.794 -2.513 8.275 1.00 81.69 114 VAL A N 1
ATOM 966 C CA . VAL A 1 114 ? -13.816 -3.595 9.261 1.00 81.69 114 VAL A CA 1
ATOM 967 C C . VAL A 1 114 ? -15.177 -4.271 9.133 1.00 81.69 114 VAL A C 1
ATOM 969 O O . VAL A 1 114 ? -16.163 -3.601 8.818 1.00 81.69 114 VAL A O 1
ATOM 972 N N . ALA A 1 115 ? -15.235 -5.593 9.297 1.00 63.19 115 ALA A N 1
ATOM 973 C CA . ALA A 1 115 ? -16.519 -6.277 9.364 1.00 63.19 115 ALA A CA 1
ATOM 974 C C . ALA A 1 115 ? -17.304 -5.706 10.555 1.00 63.19 115 ALA A C 1
ATOM 976 O O . ALA A 1 115 ? -16.781 -5.641 11.664 1.00 63.19 115 ALA A O 1
ATOM 977 N N . THR A 1 116 ? -18.518 -5.223 10.309 1.00 54.34 116 THR A N 1
ATOM 978 C CA . THR A 1 116 ? -19.461 -4.904 11.377 1.00 54.34 116 THR A CA 1
ATOM 979 C C . THR A 1 116 ? -19.969 -6.223 11.949 1.00 54.34 116 THR A C 1
ATOM 981 O O . THR A 1 116 ? -20.535 -7.018 11.196 1.00 54.34 116 THR A O 1
ATOM 984 N N . ASP A 1 117 ? -19.722 -6.453 13.240 1.00 42.78 117 ASP A N 1
ATOM 985 C CA . ASP A 1 117 ? -20.422 -7.481 14.024 1.00 42.78 117 ASP A CA 1
ATOM 986 C C . ASP A 1 117 ? -21.931 -7.184 14.100 1.00 42.78 117 ASP A C 1
ATOM 988 O O . ASP A 1 117 ? -22.302 -5.984 14.182 1.00 42.78 117 ASP A O 1
#